Protein AF-A0A414UVS8-F1 (afdb_monomer_lite)

Foldseek 3Di:
DDLVVLLVVVLVVQLVCCVVPVDFKDFLVNSCVVPVPDDQLSNLSSLVVCVVVVQWPFDDDPSGGGMIGGDVVSNVVVVVVVVVVVVVVVVVVVVVVD

Structure (mmCIF, N/CA/C/O backbone):
data_AF-A0A414UVS8-F1
#
_entry.id   AF-A0A414UVS8-F1
#
loop_
_atom_site.group_PDB
_atom_site.id
_atom_site.type_symbol
_atom_site.label_atom_id
_atom_site.label_alt_id
_atom_site.label_comp_id
_atom_site.label_asym_id
_atom_site.label_entity_id
_atom_site.label_seq_id
_atom_site.pdbx_PDB_ins_code
_atom_site.Cartn_x
_atom_site.Cartn_y
_atom_site.Cartn_z
_atom_site.occupancy
_atom_site.B_iso_or_equiv
_atom_site.auth_seq_id
_atom_site.auth_comp_id
_atom_site.auth_asym_id
_atom_site.auth_atom_id
_atom_site.pdbx_PDB_model_num
ATOM 1 N N . MET A 1 1 ? 16.982 -0.735 3.116 1.00 86.88 1 MET A N 1
ATOM 2 C CA . MET A 1 1 ? 15.659 -0.988 3.742 1.00 86.88 1 MET A CA 1
ATOM 3 C C . MET A 1 1 ? 15.105 -2.311 3.207 1.00 86.88 1 MET A C 1
ATOM 5 O O . MET A 1 1 ? 15.501 -2.678 2.115 1.00 86.88 1 MET A O 1
ATOM 9 N N . LYS A 1 2 ? 14.277 -3.076 3.941 1.00 95.56 2 LYS A N 1
ATOM 10 C CA . LYS A 1 2 ? 13.653 -4.317 3.409 1.00 95.56 2 LYS A CA 1
ATOM 11 C C . LYS A 1 2 ? 12.309 -3.998 2.743 1.00 95.56 2 LYS A C 1
ATOM 13 O O . LYS A 1 2 ? 11.599 -3.142 3.267 1.00 95.56 2 LYS A O 1
ATOM 18 N N . LEU A 1 3 ? 11.932 -4.732 1.690 1.00 94.50 3 LEU A N 1
ATOM 19 C CA . LEU A 1 3 ? 10.695 -4.498 0.923 1.00 94.50 3 LEU A CA 1
ATOM 20 C C . LEU A 1 3 ? 9.441 -4.471 1.812 1.00 94.50 3 LEU A C 1
ATOM 22 O O . LEU A 1 3 ? 8.710 -3.491 1.813 1.00 94.50 3 LEU A O 1
ATOM 26 N N . ASN A 1 4 ? 9.254 -5.478 2.673 1.00 93.75 4 ASN A N 1
ATOM 27 C CA . ASN A 1 4 ? 8.112 -5.525 3.600 1.00 93.75 4 ASN A CA 1
ATOM 28 C C . ASN A 1 4 ? 8.037 -4.318 4.551 1.00 93.75 4 ASN A C 1
ATOM 30 O O . ASN A 1 4 ? 6.943 -3.894 4.926 1.00 93.75 4 ASN A O 1
ATOM 34 N N . ASN A 1 5 ? 9.187 -3.753 4.937 1.00 95.38 5 ASN A N 1
ATOM 35 C CA . ASN A 1 5 ? 9.211 -2.561 5.781 1.00 95.38 5 ASN A CA 1
ATOM 36 C C . ASN A 1 5 ? 8.776 -1.332 4.974 1.00 95.38 5 ASN A C 1
ATOM 38 O O . ASN A 1 5 ? 7.959 -0.565 5.467 1.00 95.38 5 ASN A O 1
ATOM 42 N N . LEU A 1 6 ? 9.269 -1.178 3.739 1.00 96.56 6 LEU A N 1
ATOM 43 C CA . LEU A 1 6 ? 8.867 -0.090 2.838 1.00 96.56 6 LEU A CA 1
ATOM 44 C C . LEU A 1 6 ? 7.375 -0.143 2.526 1.00 96.56 6 LEU A C 1
ATOM 46 O O . LEU A 1 6 ? 6.667 0.833 2.756 1.00 96.56 6 LEU A O 1
ATOM 50 N N . LYS A 1 7 ? 6.893 -1.328 2.149 1.00 94.81 7 LYS A N 1
ATOM 51 C CA . LYS A 1 7 ? 5.479 -1.637 1.941 1.00 94.81 7 LYS A CA 1
ATOM 52 C C . LYS A 1 7 ? 4.611 -1.182 3.119 1.00 94.81 7 LYS A C 1
ATOM 54 O O . LYS A 1 7 ? 3.618 -0.476 2.953 1.00 94.81 7 LYS A O 1
ATOM 59 N N . SER A 1 8 ? 5.025 -1.546 4.335 1.00 94.31 8 SER A N 1
ATOM 60 C CA . SER A 1 8 ? 4.312 -1.195 5.568 1.00 94.31 8 SER A CA 1
ATOM 61 C C . SER A 1 8 ? 4.316 0.310 5.846 1.00 94.31 8 SER A C 1
ATOM 63 O O . SER A 1 8 ? 3.311 0.849 6.308 1.00 94.31 8 SER A O 1
ATOM 65 N N . GLU A 1 9 ? 5.430 1.002 5.599 1.00 95.94 9 GLU A N 1
ATOM 66 C CA . GLU A 1 9 ? 5.517 2.453 5.794 1.00 95.94 9 GLU A CA 1
ATOM 67 C C . GLU A 1 9 ? 4.672 3.221 4.768 1.00 95.94 9 GLU A C 1
ATOM 69 O O . GLU A 1 9 ? 3.964 4.154 5.150 1.00 95.94 9 GLU A O 1
ATOM 74 N N . PHE A 1 10 ? 4.639 2.784 3.505 1.00 97.31 10 PHE A N 1
ATOM 75 C CA . PHE A 1 10 ? 3.756 3.354 2.481 1.00 97.31 10 PHE A CA 1
ATOM 76 C C . PHE A 1 10 ? 2.283 3.199 2.839 1.00 97.31 10 PHE A C 1
ATOM 78 O O . PHE A 1 10 ? 1.541 4.184 2.815 1.00 97.31 10 PHE A O 1
ATOM 85 N N . LEU A 1 11 ? 1.863 2.001 3.253 1.00 96.69 11 LEU A N 1
ATOM 86 C CA . LEU A 1 11 ? 0.488 1.773 3.688 1.00 96.69 11 LEU A CA 1
ATOM 87 C C . LEU A 1 11 ? 0.110 2.678 4.870 1.00 96.69 11 LEU A C 1
ATOM 89 O O . LEU A 1 11 ? -0.930 3.337 4.842 1.00 96.69 11 LEU A O 1
ATOM 93 N N . LYS A 1 12 ? 0.978 2.786 5.885 1.00 94.81 12 LYS A N 1
ATOM 94 C CA . LYS A 1 12 ? 0.756 3.694 7.024 1.00 94.81 12 LYS A CA 1
ATOM 95 C C . LYS A 1 12 ? 0.664 5.152 6.589 1.00 94.81 12 LYS A C 1
ATOM 97 O O . LYS A 1 12 ? -0.182 5.877 7.108 1.00 94.81 12 LYS A O 1
ATOM 102 N N . TYR A 1 13 ? 1.538 5.598 5.689 1.00 96.44 13 TYR A N 1
ATOM 103 C CA . TYR A 1 13 ? 1.517 6.959 5.158 1.00 96.44 13 TYR A CA 1
ATOM 104 C C . TYR A 1 13 ? 0.184 7.266 4.461 1.00 96.44 13 TYR A C 1
ATOM 106 O O . TYR A 1 13 ? -0.431 8.302 4.737 1.00 96.44 13 TYR A O 1
ATOM 114 N N . MET A 1 14 ? -0.299 6.344 3.625 1.00 97.38 14 MET A N 1
ATOM 115 C CA . MET A 1 14 ? -1.570 6.496 2.918 1.00 97.38 14 MET A CA 1
ATOM 116 C C . MET A 1 14 ? -2.761 6.511 3.879 1.00 97.38 14 MET A C 1
ATOM 118 O O . MET A 1 14 ? -3.578 7.428 3.815 1.00 97.38 14 MET A O 1
ATOM 122 N N . VAL A 1 15 ? -2.831 5.566 4.822 1.00 95.69 15 VAL A N 1
ATOM 123 C CA . VAL A 1 15 ? -3.920 5.509 5.813 1.00 95.69 15 VAL A CA 1
ATOM 124 C C . VAL A 1 15 ? -3.922 6.751 6.706 1.00 95.69 15 VAL A C 1
ATOM 126 O O . VAL A 1 15 ? -4.973 7.350 6.903 1.00 95.69 15 VAL A O 1
ATOM 129 N N . LYS A 1 16 ? -2.759 7.222 7.176 1.00 94.44 16 LYS A N 1
ATOM 130 C CA . LYS A 1 16 ? -2.672 8.481 7.942 1.00 94.44 16 LYS A CA 1
ATOM 131 C C . LYS A 1 16 ? -3.171 9.682 7.141 1.00 94.44 16 LYS A C 1
ATOM 133 O O . LYS A 1 16 ? -3.873 10.531 7.686 1.00 94.44 16 LYS A O 1
ATOM 138 N N . SER A 1 17 ? -2.811 9.757 5.862 1.00 95.88 17 SER A N 1
ATOM 139 C CA . SER A 1 17 ? -3.270 10.822 4.965 1.00 9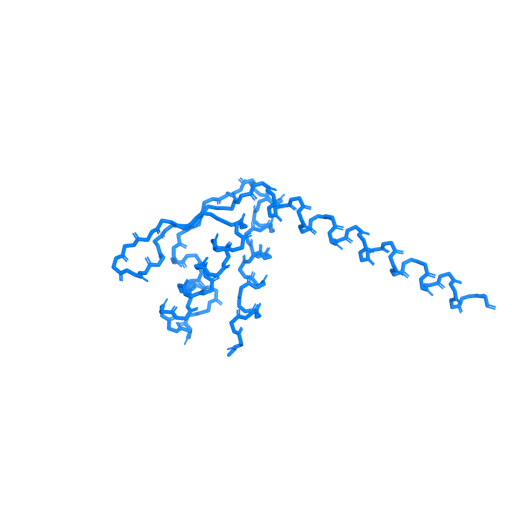5.88 17 SER A CA 1
ATOM 140 C C . SER A 1 17 ? -4.787 10.762 4.754 1.00 95.88 17 SER A C 1
ATOM 142 O O . SER A 1 17 ? -5.445 11.802 4.731 1.00 95.88 17 SER A O 1
ATOM 144 N N . TYR A 1 18 ? -5.355 9.555 4.678 1.00 96.25 18 TYR A N 1
ATOM 145 C CA . TYR A 1 18 ? -6.800 9.355 4.632 1.00 96.25 18 TYR A CA 1
ATOM 146 C C . TYR A 1 18 ? -7.488 9.801 5.927 1.00 96.25 18 TYR A C 1
ATOM 148 O O . TYR A 1 18 ? -8.452 10.556 5.869 1.00 96.25 18 TYR A O 1
ATOM 156 N N . THR A 1 19 ? -6.982 9.405 7.098 1.00 93.19 19 THR A N 1
ATOM 157 C CA . THR A 1 19 ? -7.554 9.819 8.392 1.00 93.19 19 THR A CA 1
ATOM 158 C C . THR A 1 19 ? -7.529 11.338 8.576 1.00 93.19 19 THR A C 1
ATOM 160 O O . THR A 1 19 ? -8.403 11.888 9.239 1.00 93.19 19 THR A O 1
ATOM 163 N N . LYS A 1 20 ? -6.526 12.017 8.007 1.00 94.06 20 LYS A N 1
ATOM 164 C CA . LYS A 1 20 ? -6.366 13.467 8.129 1.00 94.06 20 LYS A CA 1
ATOM 165 C C . LYS A 1 20 ? -7.265 14.248 7.167 1.00 94.06 20 LYS A C 1
ATOM 167 O O . LYS A 1 20 ? -7.961 15.154 7.606 1.00 94.06 20 LYS A O 1
ATOM 172 N N . ASP A 1 21 ? -7.236 13.901 5.878 1.00 94.75 21 ASP A N 1
ATOM 173 C CA . ASP A 1 21 ? -7.806 14.734 4.807 1.00 94.75 21 ASP A CA 1
ATOM 174 C C . ASP A 1 21 ? -8.682 13.935 3.811 1.00 94.75 21 ASP A C 1
ATOM 176 O O . ASP A 1 21 ? -9.021 14.434 2.741 1.00 94.75 21 ASP A O 1
ATOM 180 N N . HIS A 1 22 ? -9.009 12.669 4.102 1.00 94.25 22 HIS A N 1
ATOM 181 C CA . HIS A 1 22 ? -9.676 11.723 3.188 1.00 94.25 22 HIS A CA 1
ATOM 182 C C . HIS A 1 22 ? -8.965 11.524 1.836 1.00 94.25 22 HIS A C 1
ATOM 184 O O . HIS A 1 22 ? -9.554 11.024 0.873 1.00 94.25 22 HIS A O 1
ATOM 190 N N . LYS A 1 23 ? -7.669 11.857 1.759 1.00 96.19 23 LYS A N 1
ATOM 191 C CA . LYS A 1 23 ? -6.841 11.626 0.571 1.00 96.19 23 LYS A CA 1
ATOM 192 C C . LYS A 1 23 ? -6.691 10.126 0.322 1.00 96.19 23 LYS A C 1
ATOM 194 O O . LYS A 1 23 ? -6.281 9.384 1.210 1.00 96.19 23 LYS A O 1
ATOM 199 N N . ARG A 1 24 ? -6.990 9.695 -0.906 1.00 96.62 24 ARG A N 1
ATOM 200 C CA . ARG A 1 24 ? -6.866 8.291 -1.336 1.00 96.62 24 ARG A CA 1
ATOM 201 C C . ARG A 1 24 ? -5.943 8.077 -2.526 1.00 96.62 24 ARG A C 1
ATOM 203 O O . ARG A 1 24 ? -5.499 6.956 -2.709 1.00 96.62 24 ARG A O 1
ATOM 210 N N . VAL A 1 25 ? -5.659 9.112 -3.310 1.00 97.56 25 VAL A N 1
ATOM 211 C CA . VAL A 1 25 ? -4.821 9.017 -4.511 1.00 97.56 25 VAL A CA 1
ATOM 212 C C . VAL A 1 25 ? -3.470 9.663 -4.235 1.00 97.56 25 VAL A C 1
ATOM 214 O O . VAL A 1 25 ? -3.403 10.764 -3.680 1.00 97.56 25 VAL A O 1
ATOM 217 N N . PHE A 1 26 ? -2.399 8.970 -4.602 1.00 97.94 26 PHE A N 1
ATOM 218 C CA . PHE A 1 26 ? -1.017 9.364 -4.364 1.00 97.94 26 PHE A CA 1
ATOM 219 C C . PHE A 1 26 ? -0.219 9.200 -5.652 1.00 97.94 26 PHE A C 1
ATOM 221 O O . PHE A 1 26 ? -0.311 8.169 -6.310 1.00 97.94 26 PHE A O 1
ATOM 228 N N . THR A 1 27 ? 0.564 10.212 -6.006 1.00 97.50 27 THR A N 1
ATOM 229 C CA . THR A 1 27 ? 1.504 10.136 -7.128 1.00 97.50 27 THR A CA 1
ATOM 230 C C . THR A 1 27 ? 2.778 9.421 -6.698 1.00 97.50 27 THR A C 1
ATOM 232 O O . THR A 1 27 ? 3.119 9.438 -5.512 1.00 97.50 27 THR A O 1
ATOM 235 N N . PHE A 1 28 ? 3.529 8.881 -7.656 1.00 96.50 28 PHE A N 1
ATOM 236 C CA . PHE A 1 28 ? 4.870 8.342 -7.415 1.00 96.50 28 PHE A CA 1
ATOM 237 C C . PHE A 1 28 ? 5.766 9.297 -6.612 1.00 96.50 28 PHE A C 1
ATOM 239 O O . PHE A 1 28 ? 6.345 8.922 -5.593 1.00 96.50 28 PHE A O 1
ATOM 246 N N . GLU A 1 29 ? 5.772 10.576 -6.997 1.00 96.50 29 GLU A N 1
ATOM 247 C CA . GLU A 1 29 ? 6.539 11.635 -6.331 1.00 96.50 29 GLU A CA 1
ATOM 248 C C . GLU A 1 29 ? 6.212 11.783 -4.841 1.00 96.50 29 GLU A C 1
ATOM 250 O O . GLU A 1 29 ? 7.077 12.154 -4.043 1.00 96.50 29 GLU A O 1
ATOM 255 N N . SER A 1 30 ? 4.977 11.460 -4.433 1.00 96.38 30 SER A N 1
ATOM 256 C CA . SER A 1 30 ? 4.591 11.470 -3.017 1.00 96.38 30 SER A CA 1
ATOM 257 C C . SER A 1 30 ? 5.405 10.452 -2.212 1.00 96.38 30 SER A C 1
ATOM 259 O O . SER A 1 30 ? 5.760 10.730 -1.070 1.00 96.38 30 SER A O 1
ATOM 261 N N . PHE A 1 31 ? 5.720 9.297 -2.804 1.00 96.94 31 PHE A N 1
ATOM 262 C CA . PHE A 1 31 ? 6.523 8.243 -2.183 1.00 96.94 31 PHE A CA 1
ATOM 263 C C . PHE A 1 31 ? 8.020 8.511 -2.331 1.00 96.94 31 PHE A C 1
ATOM 265 O O . PHE A 1 31 ? 8.752 8.394 -1.347 1.00 96.94 31 PHE A O 1
ATOM 272 N N . LYS A 1 32 ? 8.464 8.961 -3.512 1.00 96.69 32 LYS A N 1
ATOM 273 C CA . LYS A 1 32 ? 9.861 9.353 -3.750 1.00 96.69 32 LYS A CA 1
ATOM 274 C C . LYS A 1 32 ? 10.321 10.455 -2.798 1.00 96.69 32 LYS A C 1
ATOM 276 O O . LYS A 1 32 ? 11.423 10.390 -2.269 1.00 96.69 32 LYS A O 1
ATOM 281 N N . SER A 1 33 ? 9.451 11.416 -2.491 1.00 96.69 33 SER A N 1
ATOM 282 C CA . SER A 1 33 ? 9.751 12.490 -1.534 1.00 96.69 33 SER A CA 1
ATOM 283 C C . SER A 1 33 ? 9.946 12.001 -0.091 1.00 96.69 33 SER A C 1
ATOM 285 O O . SER A 1 33 ? 10.606 12.681 0.692 1.00 96.69 33 SER A O 1
ATOM 287 N N . LEU A 1 34 ? 9.373 10.849 0.287 1.00 95.00 34 LEU A N 1
ATOM 288 C CA . LEU A 1 34 ? 9.556 10.259 1.621 1.00 95.00 34 LEU A CA 1
ATOM 289 C C . LEU A 1 34 ? 10.902 9.536 1.754 1.00 95.00 34 LEU A C 1
ATOM 291 O O . LEU A 1 34 ? 11.445 9.481 2.855 1.00 95.00 34 LEU A O 1
ATOM 295 N N . TYR A 1 35 ? 11.412 8.992 0.646 1.00 94.50 35 TYR A N 1
ATOM 296 C CA . TYR A 1 35 ? 12.651 8.216 0.580 1.00 94.50 35 TYR A CA 1
ATOM 297 C C . TYR A 1 35 ? 13.438 8.561 -0.697 1.00 94.50 35 TYR A C 1
ATOM 299 O O . TYR A 1 35 ? 13.522 7.739 -1.615 1.00 94.50 35 TYR A O 1
ATOM 307 N N . PRO A 1 36 ? 13.993 9.783 -0.795 1.00 95.38 36 PRO A N 1
ATOM 308 C CA . PRO A 1 36 ? 14.653 10.264 -2.011 1.00 95.38 36 PRO A CA 1
ATOM 309 C C . PRO A 1 36 ? 15.890 9.444 -2.400 1.00 95.38 36 PRO A C 1
ATOM 311 O O . PRO A 1 36 ? 16.299 9.461 -3.559 1.00 95.38 36 PRO A O 1
ATOM 314 N N . GLU A 1 37 ? 16.487 8.738 -1.441 1.00 96.31 37 GLU A N 1
ATOM 315 C CA . GLU A 1 37 ? 17.664 7.892 -1.613 1.00 96.31 37 GLU A CA 1
ATOM 316 C C . GLU A 1 37 ? 17.374 6.500 -2.188 1.00 96.31 37 GLU A C 1
ATOM 318 O O . GLU A 1 37 ? 18.312 5.824 -2.610 1.00 96.31 37 GLU A O 1
ATOM 323 N N . LEU A 1 38 ? 16.115 6.049 -2.170 1.00 95.94 38 LEU A N 1
ATOM 324 C CA . LEU A 1 38 ? 15.732 4.750 -2.727 1.00 95.94 38 LEU A CA 1
ATOM 325 C C . LEU A 1 38 ? 15.531 4.872 -4.233 1.00 95.94 38 LEU A C 1
ATOM 327 O O . LEU A 1 38 ? 15.040 5.893 -4.708 1.00 95.94 38 LEU A O 1
ATOM 331 N N . ASP A 1 39 ? 15.918 3.849 -4.986 1.00 94.19 39 ASP A N 1
ATOM 332 C CA . ASP A 1 39 ? 15.694 3.793 -6.427 1.00 94.19 39 ASP A CA 1
ATOM 333 C C . ASP A 1 39 ? 14.208 3.613 -6.774 1.00 94.19 39 ASP A C 1
ATOM 335 O O . ASP A 1 39 ? 13.391 3.203 -5.942 1.00 94.19 39 ASP A O 1
ATOM 339 N N . ASP A 1 40 ? 13.856 3.984 -8.004 1.00 95.56 40 ASP A N 1
ATOM 340 C CA . ASP A 1 40 ? 12.461 4.056 -8.431 1.00 95.56 40 ASP A CA 1
ATOM 341 C C . ASP A 1 40 ? 11.824 2.669 -8.578 1.00 95.56 40 ASP A C 1
ATOM 343 O O . ASP A 1 40 ? 10.637 2.504 -8.273 1.00 95.56 40 ASP A O 1
ATOM 347 N N . ASP A 1 41 ? 12.625 1.672 -8.958 1.00 96.31 41 ASP A N 1
ATOM 348 C CA . ASP A 1 41 ? 12.206 0.276 -9.073 1.00 96.31 41 ASP A CA 1
ATOM 349 C C . ASP A 1 41 ? 11.844 -0.272 -7.690 1.00 96.31 41 ASP A C 1
ATOM 351 O O . ASP A 1 41 ? 10.756 -0.806 -7.502 1.00 96.31 41 ASP A O 1
ATOM 355 N N . PHE A 1 42 ? 12.674 -0.042 -6.671 1.00 97.38 42 PHE A N 1
ATOM 356 C CA . PHE A 1 42 ? 12.404 -0.518 -5.314 1.00 97.38 42 PHE A CA 1
ATOM 357 C C . PHE A 1 42 ? 11.178 0.149 -4.666 1.00 97.38 42 PHE A C 1
ATOM 359 O O . PHE A 1 42 ? 10.460 -0.477 -3.877 1.00 97.38 42 PHE A O 1
ATOM 366 N N . ILE A 1 43 ? 10.913 1.419 -4.992 1.00 97.69 43 ILE A N 1
ATOM 367 C CA . ILE A 1 43 ? 9.668 2.099 -4.600 1.00 97.69 43 ILE A CA 1
ATOM 368 C C . ILE A 1 43 ? 8.477 1.470 -5.329 1.00 97.69 43 ILE A C 1
ATOM 370 O O . ILE A 1 43 ? 7.460 1.183 -4.691 1.00 97.69 43 ILE A O 1
ATOM 374 N N . SER A 1 44 ? 8.604 1.234 -6.634 1.00 97.88 44 SER A N 1
ATOM 375 C CA . SER A 1 44 ? 7.554 0.625 -7.455 1.00 97.88 44 SER A CA 1
ATOM 376 C C . SER A 1 44 ? 7.238 -0.799 -6.999 1.00 97.88 44 SER A C 1
ATOM 378 O O . SER A 1 44 ? 6.070 -1.098 -6.772 1.00 97.88 44 SER A O 1
ATOM 380 N N . ASP A 1 45 ? 8.246 -1.623 -6.712 1.00 97.88 45 ASP A N 1
ATOM 381 C CA . ASP A 1 45 ? 8.108 -2.971 -6.150 1.00 97.88 45 ASP A CA 1
ATOM 382 C C . ASP A 1 45 ? 7.281 -2.971 -4.860 1.00 97.88 45 ASP A C 1
ATOM 384 O O . ASP A 1 45 ? 6.435 -3.839 -4.643 1.00 97.88 45 ASP A O 1
ATOM 388 N N . ALA A 1 46 ? 7.494 -1.987 -3.980 1.00 98.06 46 ALA A N 1
ATOM 389 C CA . ALA A 1 46 ? 6.726 -1.883 -2.743 1.00 98.06 46 ALA A CA 1
ATOM 390 C C . ALA A 1 46 ? 5.257 -1.518 -2.999 1.00 98.06 46 ALA A C 1
ATOM 392 O O . ALA A 1 46 ? 4.377 -1.996 -2.281 1.00 98.06 46 ALA A O 1
ATOM 393 N N . LEU A 1 47 ? 4.988 -0.680 -4.002 1.00 98.06 47 LEU A N 1
ATOM 394 C CA . LEU A 1 47 ? 3.632 -0.297 -4.393 1.00 98.06 47 LEU A CA 1
ATOM 395 C C . LEU A 1 47 ? 2.918 -1.450 -5.108 1.00 98.06 47 LEU A C 1
ATOM 397 O O . LEU A 1 47 ? 1.770 -1.737 -4.779 1.00 98.06 47 LEU A O 1
ATOM 401 N N . PHE A 1 48 ? 3.602 -2.165 -6.001 1.00 98.06 48 PHE A N 1
ATOM 402 C CA . PHE A 1 48 ? 3.075 -3.360 -6.660 1.00 98.06 48 PHE A CA 1
ATOM 403 C C . PHE A 1 48 ? 2.799 -4.483 -5.663 1.00 98.06 48 PHE A C 1
ATOM 405 O O . PHE A 1 48 ? 1.748 -5.105 -5.729 1.00 98.06 48 PHE A O 1
ATOM 412 N N . ALA A 1 49 ? 3.656 -4.681 -4.660 1.00 97.75 49 ALA A N 1
ATOM 413 C CA . ALA A 1 49 ? 3.379 -5.654 -3.607 1.00 97.75 49 ALA A CA 1
ATOM 414 C C . ALA A 1 49 ? 2.112 -5.308 -2.794 1.00 97.75 49 ALA A C 1
ATOM 416 O O . ALA A 1 49 ? 1.420 -6.210 -2.331 1.00 97.75 49 ALA A O 1
ATOM 417 N N . LEU A 1 50 ? 1.785 -4.020 -2.601 1.00 97.38 50 LEU A N 1
ATOM 418 C CA . LEU A 1 50 ? 0.505 -3.620 -1.988 1.00 97.38 50 LEU A CA 1
ATOM 419 C C . LEU A 1 50 ? -0.689 -3.857 -2.921 1.00 97.38 50 LEU A C 1
ATOM 421 O O . LEU A 1 50 ? -1.792 -4.114 -2.438 1.00 97.38 50 LEU A O 1
ATOM 425 N N . ASP A 1 51 ? -0.480 -3.709 -4.228 1.00 97.62 51 ASP A N 1
ATOM 426 C CA . ASP A 1 51 ? -1.483 -3.962 -5.267 1.00 97.62 51 ASP A CA 1
ATOM 427 C C . ASP A 1 51 ? -1.836 -5.454 -5.315 1.00 97.62 51 ASP A C 1
ATOM 429 O O . ASP A 1 51 ? -3.006 -5.827 -5.264 1.00 97.62 51 ASP A O 1
ATOM 433 N N . GLU A 1 52 ? -0.818 -6.319 -5.284 1.00 97.00 52 GLU A N 1
ATOM 434 C CA . GLU A 1 52 ? -0.967 -7.777 -5.218 1.00 97.00 52 GLU A CA 1
ATOM 435 C C . GLU A 1 52 ? -1.669 -8.246 -3.936 1.00 97.00 52 GLU A C 1
ATOM 437 O O . GLU A 1 52 ? -2.484 -9.169 -3.981 1.00 97.00 52 GLU A O 1
ATOM 442 N N . ASP A 1 53 ? -1.419 -7.585 -2.800 1.00 95.00 53 ASP A N 1
ATOM 443 C CA . ASP A 1 53 ? -2.154 -7.831 -1.551 1.00 95.00 53 ASP A CA 1
ATOM 444 C C . ASP A 1 53 ? -3.619 -7.344 -1.609 1.00 95.00 53 ASP A C 1
ATOM 446 O O . ASP A 1 53 ? -4.394 -7.568 -0.674 1.00 95.00 53 ASP A O 1
ATOM 450 N N . GLY A 1 54 ? -4.008 -6.626 -2.667 1.00 96.12 54 GLY A N 1
ATOM 451 C CA . GLY A 1 54 ? -5.325 -6.018 -2.822 1.00 96.12 54 GLY A CA 1
ATOM 452 C C . GLY A 1 54 ? -5.570 -4.840 -1.879 1.00 96.12 54 GLY A C 1
ATOM 453 O O . GLY A 1 54 ? -6.723 -4.533 -1.583 1.00 96.12 54 GLY A O 1
ATOM 454 N N . LEU A 1 55 ? -4.520 -4.197 -1.363 1.00 96.69 55 LEU A N 1
ATOM 455 C CA . LEU A 1 55 ? -4.619 -3.083 -0.410 1.00 96.69 55 LEU A CA 1
ATOM 456 C C . LEU A 1 55 ? -4.648 -1.714 -1.105 1.00 96.69 55 LEU A C 1
ATOM 458 O O . LEU A 1 55 ? -5.167 -0.726 -0.574 1.00 96.69 55 LEU A O 1
ATOM 462 N N . VAL A 1 56 ? -4.100 -1.645 -2.309 1.00 98.00 56 VAL A N 1
ATOM 463 C CA . VAL A 1 56 ? -4.153 -0.468 -3.174 1.00 98.00 56 VAL A CA 1
ATOM 464 C C . VAL A 1 56 ? -4.525 -0.894 -4.589 1.00 98.00 56 VAL A C 1
ATOM 466 O O . VAL A 1 56 ? -4.590 -2.081 -4.875 1.00 98.00 56 VAL A O 1
ATOM 469 N N . HIS A 1 57 ? -4.782 0.086 -5.450 1.00 98.19 57 HIS A N 1
ATOM 470 C CA . HIS A 1 57 ? -4.713 -0.080 -6.894 1.00 98.19 57 HIS A CA 1
ATOM 471 C C . HIS A 1 57 ? -3.549 0.760 -7.418 1.00 98.19 57 HIS A C 1
ATOM 473 O O . HIS A 1 57 ? -3.532 1.973 -7.178 1.00 98.19 57 HIS A O 1
ATOM 479 N N . VAL A 1 58 ? -2.619 0.167 -8.167 1.00 98.00 58 VAL A N 1
ATOM 480 C CA . VAL A 1 58 ? -1.539 0.918 -8.832 1.00 98.00 58 VAL A CA 1
ATOM 481 C C . VAL A 1 58 ? -1.837 1.089 -10.320 1.00 98.00 58 VAL A C 1
ATOM 483 O O . VAL A 1 58 ? -2.084 0.129 -11.042 1.00 98.00 58 VAL A O 1
ATOM 486 N N . PHE A 1 59 ? -1.835 2.331 -10.793 1.00 96.38 59 PHE A N 1
ATOM 487 C CA . PHE A 1 59 ? -1.734 2.634 -12.214 1.00 96.38 59 PHE A CA 1
ATOM 488 C C . PHE A 1 59 ? -0.251 2.734 -12.572 1.00 96.38 59 PHE A C 1
ATOM 490 O O . PHE A 1 59 ? 0.475 3.535 -11.976 1.00 96.38 59 PHE A O 1
ATOM 497 N N . LYS A 1 60 ? 0.199 1.910 -13.521 1.00 92.69 60 LYS A N 1
ATOM 498 C CA . LYS A 1 60 ? 1.611 1.795 -13.899 1.00 92.69 60 LYS A CA 1
ATOM 499 C C . LYS A 1 60 ? 1.867 2.205 -15.346 1.00 92.69 60 LYS A C 1
ATOM 501 O O . LYS A 1 60 ? 1.022 1.976 -16.211 1.00 92.69 60 LYS A O 1
ATOM 506 N N . ALA A 1 61 ? 3.047 2.759 -15.596 1.00 90.62 61 ALA A N 1
ATOM 507 C CA . ALA A 1 61 ? 3.565 3.088 -16.921 1.00 90.62 61 ALA A CA 1
ATOM 508 C C . ALA A 1 61 ? 5.058 2.743 -16.963 1.00 90.62 61 ALA A C 1
ATOM 510 O O . ALA A 1 61 ? 5.771 3.050 -16.015 1.00 90.62 61 ALA A O 1
ATOM 511 N N . ASP A 1 62 ? 5.512 2.076 -18.027 1.00 89.69 62 ASP A N 1
ATOM 512 C CA . ASP A 1 62 ? 6.914 1.649 -18.193 1.00 89.69 62 ASP A CA 1
ATOM 513 C C . A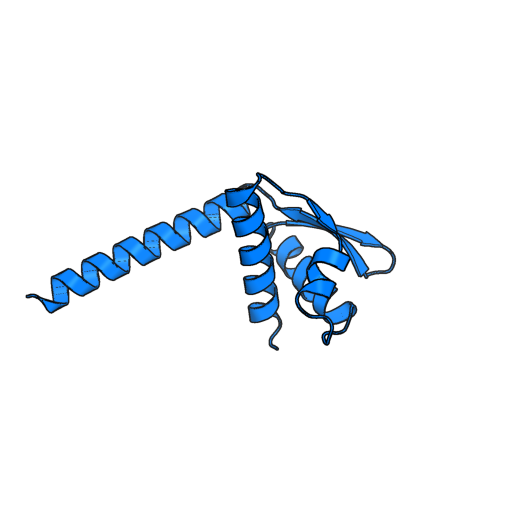SP A 1 62 ? 7.485 0.880 -16.984 1.00 89.69 62 ASP A C 1
ATOM 515 O O . ASP A 1 62 ? 8.641 1.028 -16.614 1.00 89.69 62 ASP A O 1
ATOM 519 N N . ASP A 1 63 ? 6.632 0.058 -16.366 1.00 87.12 63 ASP A N 1
ATOM 520 C CA . ASP A 1 63 ? 6.896 -0.710 -15.137 1.00 87.12 63 ASP A CA 1
ATOM 521 C C . ASP A 1 63 ? 7.234 0.117 -13.886 1.00 87.12 63 ASP A C 1
ATOM 523 O O . ASP A 1 63 ? 7.599 -0.427 -12.850 1.00 87.12 63 ASP A O 1
ATOM 527 N N . VAL A 1 64 ? 6.986 1.423 -13.939 1.00 91.19 64 VAL A N 1
ATOM 528 C CA . VAL A 1 64 ? 7.046 2.327 -12.793 1.00 91.19 64 VAL A CA 1
ATOM 529 C C . VAL A 1 64 ? 5.626 2.624 -12.316 1.00 91.19 64 VAL A C 1
ATOM 531 O O . VAL A 1 64 ? 4.694 2.832 -13.107 1.00 91.19 64 VAL A O 1
ATOM 534 N N . ALA A 1 65 ? 5.430 2.637 -10.999 1.00 94.56 65 ALA A N 1
ATOM 535 C CA . ALA A 1 65 ? 4.169 3.080 -10.419 1.00 94.56 65 ALA A CA 1
ATOM 536 C C . ALA A 1 65 ? 3.972 4.574 -10.720 1.00 94.56 65 ALA A C 1
ATOM 538 O O . ALA A 1 65 ? 4.831 5.380 -10.398 1.00 94.56 65 ALA A O 1
ATOM 539 N N . TYR A 1 66 ? 2.845 4.964 -11.314 1.00 93.38 66 TYR A N 1
ATOM 540 C CA . TYR A 1 66 ? 2.561 6.367 -11.643 1.00 93.38 66 TYR A CA 1
ATOM 541 C C . TYR A 1 66 ? 1.612 6.990 -10.615 1.00 93.38 66 TYR A C 1
ATOM 543 O O . TYR A 1 66 ? 1.919 8.005 -9.982 1.00 93.38 66 TYR A O 1
ATOM 551 N N . GLU A 1 67 ? 0.481 6.323 -10.385 1.00 96.75 67 GLU A N 1
ATOM 552 C CA . GLU A 1 67 ? -0.503 6.692 -9.371 1.00 96.75 67 GLU A CA 1
ATOM 553 C C . GLU A 1 67 ? -0.907 5.472 -8.550 1.00 96.75 67 GLU A C 1
ATOM 555 O O . GLU A 1 67 ? -1.043 4.364 -9.057 1.00 96.75 67 GLU A O 1
ATOM 560 N N . THR A 1 68 ? -1.112 5.673 -7.254 1.00 98.25 68 THR A N 1
ATOM 561 C CA . THR A 1 68 ? -1.549 4.643 -6.3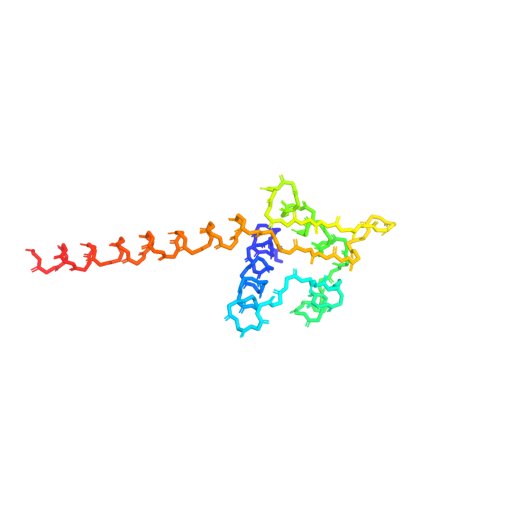14 1.00 98.25 68 THR A CA 1
ATOM 562 C C . THR A 1 68 ? -2.807 5.112 -5.602 1.00 98.25 68 THR A C 1
ATOM 564 O O . THR A 1 68 ? -2.836 6.191 -5.008 1.00 98.25 68 THR A O 1
ATOM 567 N N . THR A 1 69 ? -3.854 4.292 -5.646 1.00 98.31 69 THR A N 1
ATOM 568 C CA . THR A 1 69 ? -5.130 4.549 -4.978 1.00 98.31 69 THR A CA 1
ATOM 569 C C . THR A 1 69 ? -5.304 3.615 -3.788 1.00 98.31 69 THR A C 1
ATOM 571 O O . THR A 1 69 ? -5.388 2.404 -3.950 1.00 98.31 69 THR A O 1
ATOM 574 N N . LEU A 1 70 ? -5.426 4.176 -2.587 1.00 98.31 70 LEU A N 1
ATOM 575 C CA . LEU A 1 70 ? -5.733 3.438 -1.365 1.00 98.31 70 LEU A CA 1
ATOM 576 C C . LEU A 1 70 ? -7.155 2.861 -1.416 1.00 98.31 70 LEU A C 1
ATOM 578 O O . LEU A 1 70 ? -8.141 3.595 -1.611 1.00 98.31 70 LEU A O 1
ATOM 582 N N . LEU A 1 71 ? -7.273 1.551 -1.198 1.00 97.75 71 LEU A N 1
ATOM 583 C CA . LEU A 1 71 ? -8.556 0.856 -1.185 1.00 97.75 71 LEU A CA 1
ATOM 584 C C . LEU A 1 71 ? -9.190 0.851 0.222 1.00 97.75 71 LEU A C 1
ATOM 586 O O . LEU A 1 71 ? -8.479 0.916 1.227 1.00 97.75 71 LEU A O 1
ATOM 590 N N . PRO A 1 72 ? -10.535 0.799 0.333 1.00 94.50 72 PRO A N 1
ATOM 591 C CA . PRO A 1 72 ? -11.216 0.866 1.629 1.00 94.50 72 PRO A CA 1
ATOM 592 C C . PRO A 1 72 ? -10.896 -0.312 2.552 1.00 94.50 72 PRO A C 1
ATOM 594 O O . PRO A 1 72 ? -10.784 -0.128 3.758 1.00 94.50 72 PRO A O 1
ATOM 597 N N . ASN A 1 73 ? -10.697 -1.506 1.993 1.00 93.06 73 ASN A N 1
ATOM 598 C CA . ASN A 1 73 ? -10.307 -2.693 2.754 1.00 93.06 73 ASN A CA 1
ATOM 599 C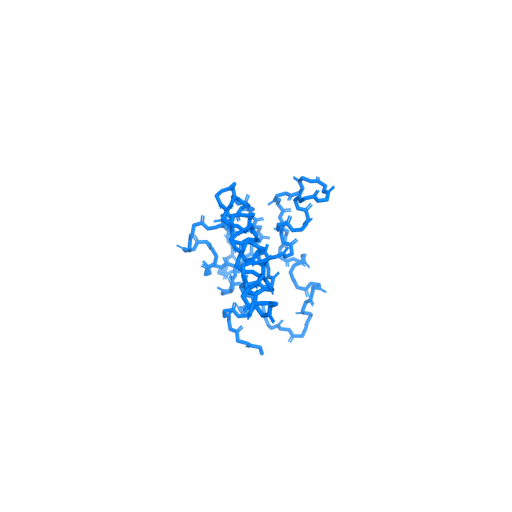 C . ASN A 1 73 ? -8.967 -2.508 3.481 1.00 93.06 73 ASN A C 1
ATOM 601 O O . ASN A 1 73 ? -8.825 -2.976 4.605 1.00 93.06 73 ASN A O 1
ATOM 605 N N . ALA A 1 74 ? -8.014 -1.784 2.892 1.00 92.19 74 ALA A N 1
ATOM 606 C CA . ALA A 1 74 ? -6.742 -1.484 3.536 1.00 92.19 74 ALA A CA 1
ATOM 607 C C . ALA A 1 74 ? -6.903 -0.535 4.728 1.00 92.19 74 ALA A C 1
ATOM 609 O O . ALA A 1 74 ? -6.247 -0.711 5.753 1.00 92.19 74 ALA A O 1
ATOM 610 N N . ILE A 1 75 ? -7.812 0.440 4.622 1.00 92.25 75 ILE A N 1
ATOM 611 C CA . ILE A 1 75 ? -8.164 1.331 5.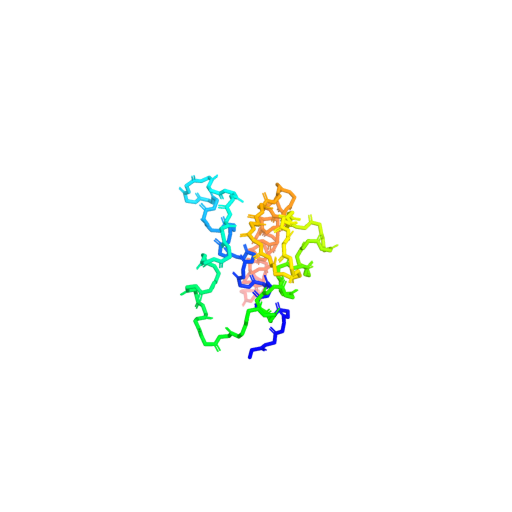735 1.00 92.25 75 ILE A CA 1
ATOM 612 C C . ILE A 1 75 ? -8.776 0.507 6.873 1.00 92.25 75 ILE A C 1
ATOM 614 O O . ILE A 1 75 ? -8.274 0.561 7.994 1.00 92.25 75 ILE A O 1
ATOM 618 N N . CYS A 1 76 ? -9.792 -0.309 6.569 1.00 89.94 76 CYS A N 1
ATOM 619 C CA . CYS A 1 76 ? -10.447 -1.167 7.558 1.00 89.94 76 CYS A CA 1
ATOM 620 C C . CYS A 1 76 ? -9.460 -2.140 8.216 1.00 89.94 76 CYS A C 1
ATOM 622 O O . CYS A 1 76 ? -9.436 -2.242 9.437 1.00 89.94 76 CYS A O 1
ATOM 624 N N . SER A 1 77 ? -8.592 -2.789 7.435 1.00 86.81 77 SER A N 1
ATOM 625 C CA . SER A 1 77 ? -7.587 -3.726 7.950 1.00 86.81 77 SER A CA 1
ATOM 626 C C . SER A 1 77 ? -6.624 -3.060 8.939 1.00 86.81 77 SER A C 1
ATOM 628 O O . SER A 1 77 ? -6.362 -3.610 10.007 1.00 86.81 77 SER A O 1
ATOM 630 N N . VAL A 1 78 ? -6.138 -1.849 8.642 1.00 85.56 78 VAL A N 1
ATOM 631 C CA . VAL A 1 78 ? -5.233 -1.121 9.548 1.00 85.56 78 VAL A CA 1
ATOM 632 C C . VAL A 1 78 ? -5.954 -0.640 10.815 1.00 85.56 78 VAL A C 1
ATOM 634 O O . VAL A 1 78 ? -5.363 -0.632 11.903 1.00 85.56 78 VAL A O 1
ATOM 637 N N . GLU A 1 79 ? -7.221 -0.243 10.706 1.00 84.00 79 GLU A N 1
ATOM 638 C CA . GLU A 1 79 ? -8.049 0.124 11.859 1.00 84.00 79 GLU A CA 1
ATOM 639 C C . GLU A 1 79 ? -8.319 -1.085 12.767 1.00 84.00 79 GLU A C 1
ATOM 641 O O . GLU A 1 79 ? -8.113 -0.993 13.982 1.00 84.00 79 GLU A O 1
ATOM 646 N N . GLU A 1 80 ? -8.690 -2.230 12.192 1.00 81.88 80 GLU A N 1
ATOM 647 C CA . GLU A 1 80 ? -8.916 -3.492 12.903 1.00 81.88 80 GLU A CA 1
ATOM 648 C C . GLU A 1 80 ? -7.651 -3.972 13.626 1.00 81.88 80 GLU A C 1
ATOM 650 O O . GLU A 1 80 ?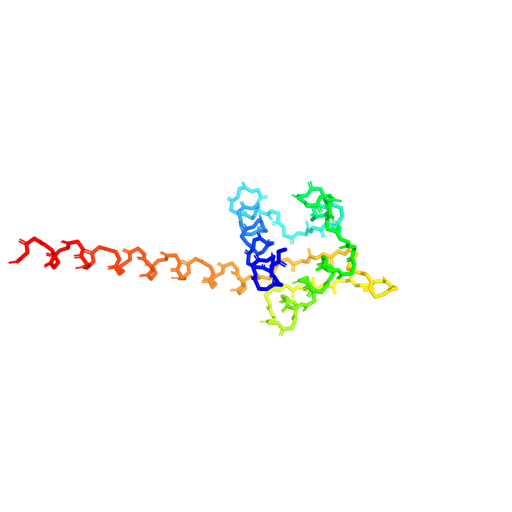 -7.696 -4.224 14.834 1.00 81.88 80 GLU A O 1
ATOM 655 N N . ASP A 1 81 ? -6.500 -3.995 12.950 1.00 78.75 81 ASP A N 1
ATOM 656 C CA . ASP A 1 81 ? -5.211 -4.345 13.563 1.00 78.75 81 ASP A CA 1
ATOM 657 C C . ASP A 1 81 ? -4.857 -3.414 14.730 1.00 78.75 81 ASP A C 1
ATOM 659 O O . ASP A 1 81 ? -4.353 -3.844 15.777 1.00 78.75 81 ASP A O 1
ATOM 663 N N . THR A 1 82 ? -5.142 -2.118 14.585 1.00 77.06 82 THR A N 1
ATOM 664 C CA . THR A 1 82 ? -4.902 -1.131 15.643 1.00 77.06 82 THR A CA 1
ATOM 665 C C . THR A 1 82 ? -5.787 -1.396 16.861 1.00 77.06 82 THR A C 1
ATOM 667 O O . THR A 1 82 ? -5.311 -1.306 17.999 1.00 77.06 82 THR A O 1
ATOM 670 N N . LEU A 1 83 ? -7.061 -1.731 16.648 1.00 75.88 83 LEU A N 1
ATOM 671 C CA . LEU A 1 83 ? -8.000 -2.075 17.717 1.00 75.88 83 LEU A CA 1
ATOM 672 C C . LEU A 1 83 ? -7.599 -3.377 18.419 1.00 75.88 83 LEU A C 1
ATOM 674 O O . LEU A 1 83 ? -7.530 -3.402 19.652 1.00 75.88 83 LEU A O 1
ATOM 678 N N . LEU A 1 84 ? -7.247 -4.418 17.659 1.00 75.12 84 LEU A N 1
ATOM 679 C CA . LEU A 1 84 ? -6.760 -5.694 18.193 1.00 75.12 84 LEU A CA 1
ATOM 680 C C . LEU A 1 84 ? -5.509 -5.496 19.055 1.00 75.12 84 LEU A C 1
ATOM 682 O O . LEU A 1 84 ? -5.432 -5.997 20.181 1.00 75.12 84 LEU A O 1
ATOM 686 N N . ARG A 1 85 ? -4.545 -4.702 18.577 1.00 75.56 85 ARG A N 1
ATOM 687 C CA . ARG A 1 85 ? -3.310 -4.411 19.316 1.00 75.56 85 ARG A CA 1
ATOM 688 C C . ARG A 1 85 ? -3.571 -3.641 20.613 1.00 75.56 85 ARG A C 1
ATOM 690 O O . ARG A 1 85 ? -2.948 -3.949 21.631 1.00 75.56 85 ARG A O 1
ATOM 697 N N . LYS A 1 86 ? -4.490 -2.669 20.601 1.00 75.00 86 LYS A N 1
ATOM 698 C CA . LYS A 1 86 ? -4.908 -1.938 21.812 1.00 75.00 86 LYS A CA 1
ATOM 699 C C . LYS A 1 86 ? -5.574 -2.872 22.826 1.00 75.00 86 LYS A C 1
ATOM 701 O O . LYS A 1 86 ? -5.211 -2.834 24.000 1.00 75.00 86 LYS A O 1
ATOM 706 N N . GLY A 1 87 ? -6.474 -3.747 22.371 1.00 71.19 87 GLY A N 1
ATOM 707 C CA . GLY A 1 87 ? -7.119 -4.751 23.222 1.00 71.19 87 GLY A CA 1
ATOM 708 C C . GLY A 1 87 ? -6.114 -5.706 23.874 1.00 71.19 87 GLY A C 1
ATOM 709 O O . GLY A 1 87 ? -6.173 -5.942 25.080 1.00 71.19 87 GLY A O 1
ATOM 710 N N . TYR A 1 88 ? -5.133 -6.194 23.108 1.00 71.25 88 TYR A N 1
ATOM 711 C CA . TYR A 1 88 ? -4.075 -7.059 23.639 1.00 71.25 88 TYR A CA 1
ATOM 712 C C . TYR A 1 88 ? -3.190 -6.350 24.678 1.00 71.25 88 TYR A C 1
ATOM 714 O O . TYR A 1 88 ? -2.880 -6.937 25.717 1.00 71.25 88 TYR A O 1
ATOM 722 N N . SER A 1 89 ? -2.808 -5.088 24.433 1.00 75.81 89 SER A N 1
ATOM 723 C CA . SER A 1 89 ? -2.032 -4.287 25.397 1.00 75.81 89 SER A CA 1
ATOM 724 C C . SER A 1 89 ? -2.772 -4.149 26.727 1.00 75.81 89 SER A C 1
ATOM 726 O O . SER A 1 89 ? -2.200 -4.423 27.779 1.00 75.81 89 SER A O 1
ATOM 728 N N . PHE A 1 90 ? -4.066 -3.827 26.670 1.00 71.44 90 PHE A N 1
ATOM 729 C CA . PHE A 1 90 ? -4.912 -3.668 27.850 1.00 71.44 90 PHE A CA 1
ATOM 730 C C . PHE A 1 90 ? -5.024 -4.959 28.680 1.00 71.44 90 PHE A C 1
ATOM 732 O O . PHE A 1 90 ? -4.856 -4.940 29.898 1.00 71.44 90 PHE A O 1
ATOM 739 N N . ILE A 1 91 ? -5.231 -6.115 28.033 1.00 76.19 91 ILE A N 1
ATOM 740 C CA . ILE A 1 91 ? -5.285 -7.416 28.728 1.00 76.19 91 ILE A CA 1
ATOM 741 C C . ILE A 1 91 ? -3.942 -7.749 29.392 1.00 76.19 91 ILE A C 1
ATOM 743 O O . ILE A 1 91 ? -3.911 -8.291 30.501 1.00 76.19 91 ILE A O 1
ATOM 747 N N . LYS A 1 92 ? -2.824 -7.445 28.723 1.00 77.00 92 LYS A N 1
ATOM 748 C CA . LYS A 1 92 ? -1.483 -7.686 29.264 1.00 77.00 92 LYS A CA 1
ATOM 749 C C . LYS A 1 92 ? -1.212 -6.830 30.505 1.00 77.00 92 LYS A C 1
ATOM 751 O O . LYS A 1 92 ? -0.642 -7.349 31.462 1.00 77.00 92 LYS A O 1
ATOM 756 N N . GLU A 1 93 ? -1.639 -5.569 30.501 1.00 77.50 93 GLU A N 1
ATOM 757 C CA . GLU A 1 93 ? -1.538 -4.669 31.658 1.00 77.50 93 GLU A CA 1
ATOM 758 C C . GLU A 1 93 ? -2.330 -5.208 32.857 1.00 77.50 93 GLU A C 1
ATOM 760 O O . GLU A 1 93 ? -1.759 -5.354 33.936 1.00 77.50 93 GLU A O 1
ATOM 765 N N . ILE A 1 94 ? -3.583 -5.640 32.660 1.00 72.75 94 ILE A N 1
ATOM 766 C CA . ILE A 1 94 ? -4.395 -6.249 33.733 1.00 72.75 94 ILE A CA 1
ATOM 767 C C . ILE A 1 94 ? -3.718 -7.494 34.319 1.00 72.75 94 ILE A C 1
ATOM 769 O O . ILE A 1 94 ? -3.635 -7.634 35.536 1.00 72.75 94 ILE A O 1
ATOM 773 N N . ARG A 1 95 ? -3.203 -8.398 33.472 1.00 65.94 95 ARG A N 1
ATOM 774 C CA . ARG A 1 95 ? -2.492 -9.604 33.939 1.00 65.94 95 ARG A CA 1
ATOM 775 C C . ARG A 1 95 ? -1.210 -9.295 34.708 1.00 65.94 95 ARG A C 1
ATOM 777 O O . ARG A 1 95 ? -0.766 -10.150 35.454 1.00 65.94 95 ARG A O 1
ATOM 784 N N . SER A 1 96 ? -0.599 -8.129 34.499 1.00 65.69 96 SER A N 1
ATOM 785 C CA . SER A 1 96 ? 0.604 -7.718 35.232 1.00 65.69 96 SER A CA 1
ATOM 786 C C . SER A 1 96 ? 0.312 -7.140 36.621 1.00 65.69 96 SER A C 1
ATOM 788 O O . SER A 1 96 ? 1.238 -6.960 37.406 1.00 65.69 96 SER A O 1
ATOM 790 N N . TRP A 1 97 ? -0.954 -6.828 36.912 1.00 65.00 97 TRP A N 1
ATOM 791 C CA . TRP A 1 97 ? -1.412 -6.321 38.211 1.00 65.00 97 TRP A CA 1
ATOM 792 C C . TRP A 1 97 ? -2.036 -7.404 39.103 1.00 65.00 97 TRP A C 1
ATOM 794 O O . TRP A 1 97 ? -2.348 -7.121 40.259 1.00 65.00 97 TRP A O 1
ATOM 804 N N . LEU A 1 98 ? -2.230 -8.610 38.561 1.00 55.06 98 LEU A N 1
ATOM 805 C CA . LEU A 1 98 ? -2.634 -9.822 39.278 1.00 55.06 98 LEU A CA 1
ATOM 806 C C . LEU A 1 98 ? -1.398 -10.639 39.661 1.00 55.06 98 LEU A C 1
ATOM 808 O O . LEU A 1 98 ? -1.407 -11.192 40.780 1.00 55.06 98 LEU A O 1
#

Sequence (98 aa):
MKLNNLKSEFLKYMVKSYTKDHKRVFTFESFKSLYPELDDDFISDALFALDEDGLVHVFKADDVAYETTLLPNAICSVEEDTLLRKGYSFIKEIRSWL

Secondary structure (DSSP, 8-state):
--HHHHHHHHHHHHHHHHHHH---EEEHHHHHTT-TTS-HHHHHHHHHHHHHTTSEEEEEETTEEEEEEE-HHHHHHHHHHHHHHHHHHHHHHHHHH-

Radius of gyration: 15.9 Å; chains: 1; bounding box: 29×25×58 Å

pLDDT: mean 90.83, std 9.63, range [55.06, 98.31]

Organism: Mediterraneibacter gnavus (NCBI:txid33038)